Protein AF-A0A7J6G2D4-F1 (afdb_monomer_lite)

Sequence (161 aa):
MNQTKQKPYSATSIGDFMEQHISRYSKIYKSNLFGEPTIVSADAWLNRFILQNEGRLFECSYPRSIGGILGKWSMLVLVGDMHRHMRIISLNFLSHARLRTHLLREVENHTLLVLKAWKENSVFSAQDEAKKFTFNLMAKHIMSLDPGVPETEQLKKEYII

pLDDT: mean 86.27, std 11.21, range [33.28, 97.88]

InterPro domains:
  IPR036396 Cytochrome P450 superfamily [G3DSA:1.10.630.10] (4-160)
  IPR036396 Cytochrome P450 superfamily [SSF48264] (14-155)

Secondary structure (DSSP, 8-state):
-----PPPPPTT---HHHHHHHHHH-SEEEEEETTEEEEEE--HHHHHHHHHTBTTTB-----HHHHHHH-TTSTTT--HHHHHHHHHHHHHHT-HHHIIIIIHHHHHHHHHHHHHTPPTT----HHHHHHHHHHHHHHHHHH-PPTTSHHHHHHHHHH--

Foldseek 3Di:
DDDPPDDDDDPPDPDPVQVVCCVVPNQWDWDQDPNHTDIHHPDPVVVVVQVVQDLHPDHQDDPVVVCVVQNCQDLSNDGDPSNVVVVVVVCVLVDPVCCVPPLVVLLVVLVCVLVVPDDPPDDDDPVQSVLLSVLQSCCCSPPVDHPPPPVSVVVSVVVRD

Radius of gyration: 20.83 Å; chains: 1; bounding box: 52×33×51 Å

Structure (mmCIF, N/CA/C/O backbone):
data_AF-A0A7J6G2D4-F1
#
_entry.id   AF-A0A7J6G2D4-F1
#
loop_
_atom_site.group_PDB
_atom_site.id
_atom_site.type_symbol
_atom_site.label_atom_id
_atom_site.label_alt_id
_atom_site.label_comp_id
_atom_site.label_asym_id
_atom_site.label_entity_id
_atom_site.label_seq_id
_atom_site.pdbx_PDB_ins_code
_atom_site.Cartn_x
_atom_site.Cartn_y
_atom_site.Cartn_z
_atom_site.occupancy
_atom_site.B_iso_or_equiv
_atom_site.auth_seq_id
_atom_site.auth_comp_id
_atom_site.auth_asym_id
_atom_site.auth_atom_id
_atom_site.pdbx_PDB_model_num
ATOM 1 N N . MET A 1 1 ? -18.350 19.100 -19.251 1.00 33.28 1 MET A N 1
ATOM 2 C CA . MET A 1 1 ? -17.137 18.252 -19.268 1.00 33.28 1 MET A CA 1
ATOM 3 C C . MET A 1 1 ? -17.490 16.969 -18.532 1.00 33.28 1 MET A C 1
ATOM 5 O O . MET A 1 1 ? -17.754 17.024 -17.338 1.00 33.28 1 MET A O 1
ATOM 9 N N . ASN A 1 2 ? -17.686 15.873 -19.265 1.00 33.38 2 ASN A N 1
ATOM 10 C CA . ASN A 1 2 ? -18.321 14.658 -18.750 1.00 33.38 2 ASN A CA 1
ATOM 11 C C . ASN A 1 2 ? -17.405 13.947 -17.749 1.00 33.38 2 ASN A C 1
ATOM 13 O O . ASN A 1 2 ? -16.393 13.372 -18.139 1.00 33.38 2 ASN A O 1
ATOM 17 N N . GLN A 1 3 ? -17.773 13.971 -16.467 1.00 36.31 3 GLN A N 1
ATOM 18 C CA . GLN A 1 3 ? -17.201 13.075 -15.469 1.00 36.31 3 GLN A CA 1
ATOM 19 C C . GLN A 1 3 ? -17.676 11.654 -15.793 1.00 36.31 3 GLN A C 1
ATOM 21 O O . GLN A 1 3 ? -18.814 11.281 -15.507 1.00 36.31 3 GLN A O 1
ATOM 26 N N . THR A 1 4 ? -16.824 10.858 -16.433 1.00 44.84 4 THR A N 1
ATOM 27 C CA . THR A 1 4 ? -17.008 9.409 -16.520 1.00 44.84 4 THR A CA 1
ATOM 28 C C . THR A 1 4 ? -16.983 8.847 -15.103 1.00 44.84 4 THR A C 1
ATOM 30 O O . THR A 1 4 ? -15.914 8.678 -14.520 1.00 44.84 4 THR A O 1
ATOM 33 N N . LYS A 1 5 ? -18.166 8.579 -14.536 1.00 48.00 5 LYS A N 1
ATOM 34 C CA . LYS A 1 5 ? -18.307 7.747 -13.337 1.00 48.00 5 LYS A CA 1
ATOM 35 C C . LYS A 1 5 ? -17.597 6.420 -13.617 1.00 48.00 5 LYS A C 1
ATOM 37 O O . LYS A 1 5 ? -18.040 5.664 -14.480 1.00 48.00 5 LYS A O 1
ATOM 42 N N . GLN A 1 6 ? -16.476 6.172 -12.940 1.00 56.31 6 GLN A N 1
ATOM 43 C CA . GLN A 1 6 ? -15.780 4.889 -13.007 1.00 56.31 6 GLN A CA 1
ATOM 44 C C . GLN A 1 6 ? -16.754 3.785 -12.590 1.00 56.31 6 GLN A C 1
ATOM 46 O O . GLN A 1 6 ? -17.400 3.871 -11.545 1.00 56.31 6 GLN A O 1
ATOM 51 N N . LYS A 1 7 ? -16.892 2.766 -13.439 1.00 63.66 7 LYS A N 1
ATOM 52 C CA . LYS A 1 7 ? -17.659 1.563 -13.116 1.00 63.66 7 LYS A CA 1
ATOM 53 C C . LYS A 1 7 ? -16.957 0.856 -11.945 1.00 63.66 7 LYS A C 1
ATOM 55 O O . LYS A 1 7 ? -15.729 0.781 -11.965 1.00 63.66 7 LYS A O 1
ATOM 60 N N . PRO A 1 8 ? -17.686 0.355 -10.936 1.00 69.44 8 PRO A N 1
ATOM 61 C CA . PRO A 1 8 ? -17.066 -0.410 -9.863 1.00 69.44 8 PRO A CA 1
ATOM 62 C C . PRO A 1 8 ? -16.424 -1.676 -10.443 1.00 69.44 8 PRO A C 1
ATOM 64 O O . PRO A 1 8 ? -17.085 -2.449 -11.139 1.00 69.44 8 PRO A O 1
ATOM 67 N N . TYR A 1 9 ? -15.132 -1.862 -10.177 1.00 72.75 9 TYR A N 1
ATOM 68 C CA . TYR A 1 9 ? -14.392 -3.064 -10.554 1.00 72.75 9 TYR A CA 1
ATOM 69 C C . TYR A 1 9 ? -14.614 -4.164 -9.514 1.00 72.75 9 TYR A C 1
ATOM 71 O O . TYR A 1 9 ? -14.790 -3.885 -8.326 1.00 72.75 9 TYR A O 1
ATOM 79 N N . SER A 1 10 ? -14.572 -5.425 -9.950 1.00 79.88 10 SER A N 1
ATOM 80 C CA . SER A 1 10 ? -14.464 -6.546 -9.012 1.00 79.88 10 SER A CA 1
ATOM 81 C C . SER A 1 10 ? -13.167 -6.414 -8.212 1.00 79.88 10 SER A C 1
ATOM 83 O O . SER A 1 10 ? -12.121 -6.139 -8.797 1.00 79.88 10 SER A O 1
ATOM 85 N N . ALA A 1 11 ? -13.207 -6.694 -6.906 1.00 76.56 11 ALA A N 1
ATOM 86 C CA . ALA A 1 11 ? -12.022 -6.683 -6.041 1.00 76.56 11 ALA A CA 1
ATOM 87 C C . ALA A 1 11 ? -10.928 -7.681 -6.478 1.00 76.56 11 ALA A C 1
ATOM 89 O O . ALA A 1 11 ? -9.789 -7.587 -6.032 1.00 76.56 11 ALA A O 1
ATOM 90 N N . THR A 1 12 ? -11.274 -8.641 -7.340 1.00 84.12 12 THR A N 1
ATOM 91 C CA . THR A 1 12 ? -10.356 -9.645 -7.893 1.00 84.12 12 THR A CA 1
ATOM 92 C C . THR A 1 12 ? -9.888 -9.343 -9.319 1.00 84.12 12 THR A C 1
ATOM 94 O O . THR A 1 12 ? -9.054 -10.080 -9.840 1.00 84.12 12 THR A O 1
ATOM 97 N N . SER A 1 13 ? -10.413 -8.297 -9.967 1.00 88.50 13 SER A N 1
ATOM 98 C CA . SER A 1 13 ? -9.965 -7.899 -11.307 1.00 88.50 13 SER A CA 1
ATOM 99 C C . SER A 1 13 ? -8.686 -7.068 -11.216 1.00 88.50 13 SER A C 1
ATOM 101 O O . SER A 1 13 ? -8.491 -6.287 -10.286 1.00 88.50 13 SER A O 1
ATOM 103 N N . ILE A 1 14 ? -7.823 -7.219 -12.220 1.00 88.38 14 ILE A N 1
ATOM 104 C CA . ILE A 1 14 ? -6.617 -6.399 -12.399 1.00 88.38 14 ILE A CA 1
ATOM 105 C C . ILE A 1 14 ? -6.906 -5.084 -13.149 1.00 88.38 14 ILE A C 1
ATOM 107 O O . ILE A 1 14 ? -6.008 -4.259 -13.312 1.00 88.38 14 ILE A O 1
ATOM 111 N N . GLY A 1 15 ? -8.156 -4.884 -13.582 1.00 91.19 15 GLY A N 1
ATOM 112 C CA . GLY A 1 15 ? -8.641 -3.709 -14.296 1.00 91.19 15 GLY A CA 1
ATOM 113 C C . GLY A 1 15 ? -8.412 -3.764 -15.809 1.00 91.19 15 GLY A C 1
ATOM 114 O O . GLY A 1 15 ? -7.411 -4.298 -16.293 1.00 91.19 15 GLY A O 1
ATOM 115 N N . ASP A 1 16 ? -9.324 -3.133 -16.553 1.00 92.19 16 ASP A N 1
ATOM 116 C CA . ASP A 1 16 ? -9.387 -3.176 -18.021 1.00 92.19 16 ASP A CA 1
ATOM 117 C C . ASP A 1 16 ? -8.058 -2.803 -18.695 1.00 92.19 16 ASP A C 1
ATOM 119 O O . ASP A 1 16 ? -7.651 -3.427 -19.674 1.00 92.19 16 ASP A O 1
ATOM 123 N N . PHE A 1 17 ? -7.349 -1.800 -18.162 1.00 92.38 17 PHE A N 1
ATOM 124 C CA . PHE A 1 17 ? -6.061 -1.365 -18.708 1.00 92.38 17 PHE A CA 1
ATOM 125 C C . PHE A 1 17 ? -5.025 -2.496 -18.696 1.00 92.38 17 PHE A C 1
ATOM 127 O O . PHE A 1 17 ? -4.370 -2.739 -19.713 1.00 92.38 17 PHE A O 1
ATOM 134 N N . MET A 1 18 ? -4.889 -3.193 -17.564 1.00 94.75 18 MET A N 1
ATOM 135 C CA . MET A 1 18 ? -3.941 -4.296 -17.412 1.00 94.75 18 MET A CA 1
ATOM 136 C C . MET A 1 18 ? -4.366 -5.498 -18.256 1.00 94.75 18 MET A C 1
ATOM 138 O O . MET A 1 18 ? -3.529 -6.070 -18.952 1.00 94.75 18 MET A O 1
ATOM 142 N N . GLU A 1 19 ? -5.656 -5.848 -18.250 1.00 94.25 19 GLU A N 1
ATOM 143 C CA . GLU A 1 19 ? -6.190 -6.972 -19.032 1.00 94.25 19 GLU A CA 1
ATOM 144 C C . GLU A 1 19 ? -5.919 -6.790 -20.534 1.00 94.25 19 GLU A C 1
ATOM 146 O O . GLU A 1 19 ? -5.368 -7.683 -21.185 1.00 94.25 19 GLU A O 1
ATOM 151 N N . GLN A 1 20 ? -6.212 -5.604 -21.076 1.00 95.56 20 GLN A N 1
ATOM 152 C CA . GLN A 1 20 ? -5.992 -5.293 -22.490 1.00 95.56 20 GLN A CA 1
ATOM 153 C C . GLN A 1 20 ? -4.506 -5.320 -22.871 1.00 95.56 20 GLN A C 1
ATOM 155 O O . GLN A 1 20 ? -4.148 -5.858 -23.922 1.00 95.56 20 GLN A O 1
ATOM 160 N N . HIS A 1 21 ? -3.624 -4.771 -22.030 1.00 96.44 21 HIS A N 1
ATOM 161 C CA . HIS A 1 21 ? -2.189 -4.754 -22.323 1.00 96.44 21 HIS A CA 1
ATOM 162 C C . HIS A 1 21 ? -1.568 -6.144 -22.234 1.00 96.44 21 HIS A C 1
ATOM 164 O O . HIS A 1 21 ? -0.799 -6.509 -23.120 1.00 96.44 21 HIS A O 1
ATOM 170 N N . ILE A 1 22 ? -1.936 -6.942 -21.229 1.00 96.56 22 ILE A N 1
ATOM 171 C CA . ILE A 1 22 ? -1.451 -8.320 -21.102 1.00 96.56 22 ILE A CA 1
ATOM 172 C C . ILE A 1 22 ? -1.920 -9.157 -22.292 1.00 96.56 22 ILE A C 1
ATOM 174 O O . ILE A 1 22 ? -1.123 -9.899 -22.864 1.00 96.56 22 ILE A O 1
ATOM 178 N N . SER A 1 23 ? -3.184 -9.014 -22.704 1.00 96.19 23 SER A N 1
ATOM 179 C CA . SER A 1 23 ? -3.710 -9.742 -23.861 1.00 96.19 23 SER A CA 1
ATOM 180 C C . SER A 1 23 ? -3.008 -9.359 -25.165 1.00 96.19 23 SER A C 1
ATOM 182 O O . SER A 1 23 ? -2.871 -10.205 -26.045 1.00 96.19 23 SER A O 1
ATOM 184 N N . ARG A 1 24 ? -2.595 -8.095 -25.317 1.00 97.12 24 ARG A N 1
ATOM 185 C CA . ARG A 1 24 ? -1.993 -7.587 -26.558 1.00 97.12 24 ARG A CA 1
ATOM 186 C C . ARG A 1 24 ? -0.478 -7.770 -26.622 1.00 97.12 24 ARG A C 1
ATOM 188 O O . ARG A 1 24 ? 0.053 -8.029 -27.697 1.00 97.12 24 ARG A O 1
ATOM 195 N N . TYR A 1 25 ? 0.214 -7.595 -25.501 1.00 96.25 25 TYR A N 1
ATOM 196 C CA . TYR A 1 25 ? 1.674 -7.495 -25.439 1.00 96.25 25 TYR A CA 1
ATOM 197 C C . TYR A 1 25 ? 2.329 -8.569 -24.567 1.00 96.25 25 TYR A C 1
ATOM 199 O O . TYR A 1 25 ? 3.551 -8.594 -24.466 1.00 96.25 25 TYR A O 1
ATOM 207 N N . SER A 1 26 ? 1.548 -9.496 -24.003 1.00 95.94 26 SER A N 1
ATOM 208 C CA . SER A 1 26 ? 1.972 -10.486 -23.002 1.00 95.94 26 SER A CA 1
ATOM 209 C C . SER A 1 26 ? 2.204 -9.891 -21.606 1.00 95.94 26 SER A C 1
ATOM 211 O O . SER A 1 26 ? 2.036 -8.700 -21.360 1.00 95.94 26 SER A O 1
ATOM 213 N N . LYS A 1 27 ? 2.573 -10.751 -20.648 1.00 96.88 27 LYS A N 1
ATOM 214 C CA . LYS A 1 27 ? 2.741 -10.396 -19.228 1.00 96.88 27 LYS A CA 1
ATOM 215 C C . LYS A 1 27 ? 3.881 -9.412 -18.947 1.00 96.88 27 LYS A C 1
ATOM 217 O O . LYS A 1 27 ? 3.915 -8.851 -17.859 1.00 96.88 27 LYS A O 1
ATOM 222 N N . ILE A 1 28 ? 4.808 -9.218 -19.882 1.00 97.88 28 ILE A N 1
ATOM 223 C CA . ILE A 1 28 ? 5.917 -8.271 -19.751 1.00 97.88 28 ILE A CA 1
ATOM 224 C C . ILE A 1 28 ? 5.889 -7.367 -20.973 1.00 97.88 28 ILE A C 1
ATOM 226 O O . ILE A 1 28 ? 6.033 -7.849 -22.095 1.00 97.88 28 ILE A O 1
ATOM 230 N N . TYR A 1 29 ? 5.711 -6.066 -20.761 1.00 97.56 29 TYR A N 1
ATOM 231 C CA . TYR A 1 29 ? 5.589 -5.111 -21.858 1.00 97.56 29 TYR A CA 1
ATOM 232 C C . TYR A 1 29 ? 6.188 -3.746 -21.518 1.00 97.56 29 TYR A C 1
ATOM 234 O O . TYR A 1 29 ? 6.383 -3.388 -20.356 1.00 97.56 29 TYR A O 1
ATOM 242 N N . LYS A 1 30 ? 6.501 -2.982 -22.567 1.00 97.25 30 LYS A N 1
ATOM 243 C CA . LYS A 1 30 ? 7.008 -1.609 -22.472 1.00 97.25 30 LYS A CA 1
ATOM 244 C C . LYS A 1 30 ? 5.848 -0.620 -22.509 1.00 97.25 30 LYS A C 1
ATOM 246 O O . LYS A 1 30 ? 4.911 -0.801 -23.282 1.00 97.25 30 LYS A O 1
ATOM 251 N N . SER A 1 31 ? 5.942 0.438 -21.717 1.00 96.56 31 SER A N 1
ATOM 252 C CA . SER A 1 31 ? 5.009 1.563 -21.705 1.00 96.56 31 SER A CA 1
ATOM 253 C C . SER A 1 31 ? 5.748 2.865 -21.367 1.00 96.56 31 SER A C 1
ATOM 255 O O . SER A 1 31 ? 6.950 2.857 -21.101 1.00 96.56 31 SER A O 1
ATOM 257 N N . ASN A 1 32 ? 5.038 3.988 -21.370 1.00 96.06 32 ASN A N 1
ATOM 258 C CA . ASN A 1 32 ? 5.484 5.227 -20.743 1.00 96.06 32 ASN A CA 1
ATOM 259 C C . ASN A 1 32 ? 4.487 5.565 -19.632 1.00 96.06 32 ASN A C 1
ATOM 261 O O . ASN A 1 32 ? 3.311 5.803 -19.910 1.00 96.06 32 ASN A O 1
ATOM 265 N N . LEU A 1 33 ? 4.942 5.509 -18.381 1.00 93.94 33 LEU A N 1
ATOM 266 C CA . LEU A 1 33 ? 4.123 5.743 -17.195 1.00 93.94 33 LEU A CA 1
ATOM 267 C C . LEU A 1 33 ? 4.831 6.771 -16.315 1.00 93.94 33 LEU A C 1
ATOM 269 O O . LEU A 1 33 ? 6.047 6.740 -16.169 1.00 93.94 33 LEU A O 1
ATOM 273 N N . PHE A 1 34 ? 4.065 7.701 -15.742 1.00 92.12 34 PHE A N 1
ATOM 274 C CA . PHE A 1 34 ? 4.587 8.769 -14.875 1.00 92.12 34 PHE A CA 1
ATOM 275 C C . PHE A 1 34 ? 5.688 9.641 -15.512 1.00 92.12 34 PHE A C 1
ATOM 277 O O . PHE A 1 34 ? 6.485 10.242 -14.799 1.00 92.12 34 PHE A O 1
ATOM 284 N N . GLY A 1 35 ? 5.702 9.744 -16.847 1.00 92.50 35 GLY A N 1
ATOM 285 C CA . GLY A 1 35 ? 6.688 10.518 -17.605 1.00 92.50 35 GLY A CA 1
ATOM 286 C C . GLY A 1 35 ? 7.968 9.754 -17.948 1.00 92.50 35 GLY A C 1
ATOM 287 O O . GLY A 1 35 ? 8.822 10.313 -18.627 1.00 92.50 35 GLY A O 1
ATOM 288 N N . GLU A 1 36 ? 8.083 8.487 -17.543 1.00 94.38 36 GLU A N 1
ATOM 289 C CA . GLU A 1 36 ? 9.298 7.688 -17.698 1.00 94.38 36 GLU A CA 1
ATOM 290 C C . GLU A 1 36 ? 9.054 6.426 -18.554 1.00 94.38 36 GLU A C 1
ATOM 292 O O . GLU A 1 36 ? 8.006 5.766 -18.436 1.00 94.38 36 GLU A O 1
ATOM 297 N N . PRO A 1 37 ? 10.016 6.027 -19.411 1.00 97.19 37 PRO A N 1
ATOM 298 C CA . PRO A 1 37 ? 9.995 4.725 -20.072 1.00 97.19 37 PRO A CA 1
ATOM 299 C C . PRO A 1 37 ? 9.959 3.595 -19.035 1.00 97.19 37 PRO A C 1
ATOM 301 O O . PRO A 1 37 ? 10.883 3.430 -18.244 1.00 97.19 37 PRO A O 1
ATOM 304 N N . THR A 1 38 ? 8.890 2.801 -19.043 1.00 96.88 38 THR A N 1
ATOM 305 C CA . THR A 1 38 ? 8.582 1.846 -17.972 1.00 96.88 38 THR A CA 1
ATOM 306 C C . THR A 1 38 ? 8.400 0.435 -18.521 1.00 96.88 38 THR A C 1
ATOM 308 O O . THR A 1 38 ? 7.701 0.224 -19.515 1.00 96.88 38 THR A O 1
ATOM 311 N N . ILE A 1 39 ? 8.990 -0.553 -17.844 1.00 97.44 39 ILE A N 1
ATOM 312 C CA . ILE A 1 39 ? 8.676 -1.971 -18.046 1.00 97.44 39 ILE A CA 1
ATOM 313 C C . ILE A 1 39 ? 7.601 -2.372 -17.042 1.00 97.44 39 ILE A C 1
ATOM 315 O O . ILE A 1 39 ? 7.806 -2.253 -15.837 1.00 97.44 39 ILE A O 1
ATOM 319 N N . VAL A 1 40 ? 6.468 -2.870 -17.532 1.00 97.31 40 VAL A N 1
ATOM 320 C CA . VAL A 1 40 ? 5.405 -3.423 -16.688 1.00 97.31 40 VAL A CA 1
ATOM 321 C C . VAL A 1 40 ? 5.525 -4.942 -16.676 1.00 97.31 40 VAL A C 1
ATOM 323 O O . VAL A 1 40 ? 5.625 -5.563 -17.735 1.00 97.31 40 VAL A O 1
ATOM 326 N N . SER A 1 41 ? 5.505 -5.537 -15.481 1.00 97.56 41 SER A N 1
ATOM 327 C CA . SER A 1 41 ? 5.582 -6.986 -15.279 1.00 97.56 41 SER A CA 1
ATOM 328 C C . SER A 1 41 ? 4.378 -7.509 -14.489 1.00 97.56 41 SER A C 1
ATOM 330 O O . SER A 1 41 ? 4.233 -7.283 -13.288 1.00 97.56 41 SER A O 1
ATOM 332 N N . ALA A 1 42 ? 3.530 -8.268 -15.177 1.00 96.56 42 ALA A N 1
ATOM 333 C CA . ALA A 1 42 ? 2.509 -9.145 -14.610 1.00 96.56 42 ALA A CA 1
ATOM 334 C C . ALA A 1 42 ? 2.994 -10.610 -14.528 1.00 96.56 42 ALA A C 1
ATOM 336 O O . ALA A 1 42 ? 2.193 -11.531 -14.355 1.00 96.56 42 ALA A O 1
ATOM 337 N N . ASP A 1 43 ? 4.301 -10.846 -14.689 1.00 97.44 43 ASP A N 1
ATOM 338 C CA . ASP A 1 43 ? 4.916 -12.163 -14.554 1.00 97.44 43 ASP A CA 1
ATOM 339 C C . ASP A 1 43 ? 5.407 -12.403 -13.119 1.00 97.44 43 ASP A C 1
ATOM 341 O O . ASP A 1 43 ? 6.211 -11.646 -12.573 1.00 97.44 43 ASP A O 1
ATOM 345 N N . ALA A 1 44 ? 4.924 -13.478 -12.493 1.00 96.88 44 ALA A N 1
ATOM 346 C CA . ALA A 1 44 ? 5.208 -13.762 -11.088 1.00 96.88 44 ALA A CA 1
ATOM 347 C C . ALA A 1 44 ? 6.689 -14.088 -10.829 1.00 96.88 44 ALA A C 1
ATOM 349 O O . ALA A 1 44 ? 7.214 -13.747 -9.765 1.00 96.88 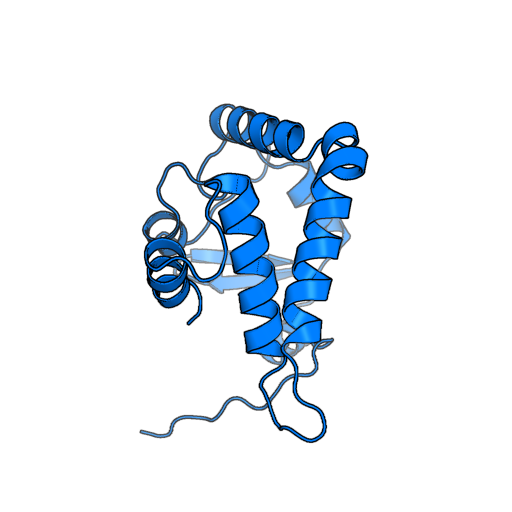44 ALA A O 1
ATOM 350 N N . TRP A 1 45 ? 7.368 -14.738 -11.780 1.00 97.62 45 TRP A N 1
ATOM 351 C CA . TRP A 1 45 ? 8.774 -15.098 -11.625 1.00 97.62 45 TRP A CA 1
ATOM 352 C C . TRP A 1 45 ? 9.662 -13.857 -11.710 1.00 97.62 45 TRP A C 1
ATOM 354 O O . TRP A 1 45 ? 10.492 -13.644 -10.823 1.00 97.62 45 TRP A O 1
ATOM 364 N N . LEU A 1 46 ? 9.427 -12.992 -12.702 1.00 97.31 46 LEU A N 1
ATOM 365 C CA . LEU A 1 46 ? 10.144 -11.726 -12.823 1.00 97.31 46 LEU A CA 1
ATOM 366 C C . LEU A 1 46 ? 9.881 -10.822 -11.612 1.00 97.31 46 LEU A C 1
ATOM 368 O O . LEU A 1 46 ? 10.822 -10.256 -11.064 1.00 97.31 46 LEU A O 1
ATOM 372 N N . ASN A 1 47 ? 8.639 -10.750 -11.126 1.00 97.12 47 ASN A N 1
ATOM 373 C CA . ASN A 1 47 ? 8.306 -9.959 -9.937 1.00 97.12 47 ASN A CA 1
ATOM 374 C C . ASN A 1 47 ? 9.053 -10.459 -8.693 1.00 97.12 47 ASN A C 1
ATOM 376 O O . ASN A 1 47 ? 9.603 -9.660 -7.935 1.00 97.12 47 ASN A O 1
ATOM 380 N N . ARG A 1 48 ? 9.151 -11.782 -8.504 1.00 97.19 48 ARG A N 1
ATOM 381 C CA . ARG A 1 48 ? 9.966 -12.366 -7.430 1.00 97.19 48 ARG A CA 1
ATOM 382 C C . ARG A 1 48 ? 11.447 -12.032 -7.601 1.00 97.19 48 ARG A C 1
ATOM 384 O O . ARG A 1 48 ? 12.096 -11.690 -6.616 1.00 97.19 48 ARG A O 1
ATOM 391 N N . PHE A 1 49 ? 11.975 -12.124 -8.820 1.00 97.00 49 PHE A N 1
ATOM 392 C CA . PHE A 1 49 ? 13.367 -11.789 -9.111 1.00 97.00 49 PHE A CA 1
ATOM 393 C C . PHE A 1 49 ? 13.676 -10.318 -8.804 1.00 97.00 49 PHE A C 1
ATOM 395 O O . PHE A 1 49 ? 14.690 -10.045 -8.166 1.00 97.00 49 PHE A O 1
ATOM 402 N N . ILE A 1 50 ? 12.792 -9.390 -9.188 1.00 96.31 50 ILE A N 1
ATOM 403 C CA . ILE A 1 50 ? 12.914 -7.957 -8.879 1.00 96.31 50 ILE A CA 1
ATOM 404 C C . ILE A 1 50 ? 12.984 -7.752 -7.363 1.00 96.31 50 ILE A C 1
ATOM 406 O O . ILE A 1 50 ? 13.972 -7.222 -6.862 1.00 96.31 50 ILE A O 1
ATOM 410 N N . LEU A 1 51 ? 11.994 -8.266 -6.623 1.00 93.75 51 LEU A N 1
ATOM 411 C CA . LEU A 1 51 ? 11.900 -8.089 -5.169 1.00 93.75 51 LEU A CA 1
ATOM 412 C C . LEU A 1 51 ? 13.074 -8.717 -4.400 1.00 93.75 51 LEU A C 1
ATOM 414 O O . LEU A 1 51 ? 13.477 -8.204 -3.360 1.00 93.75 51 LEU A O 1
ATOM 418 N N . GLN A 1 52 ? 13.635 -9.827 -4.890 1.00 93.69 52 GLN A N 1
ATOM 419 C CA . GLN A 1 52 ? 14.804 -10.473 -4.278 1.00 93.69 52 GLN A CA 1
ATOM 420 C C . GLN A 1 52 ? 16.129 -9.754 -4.575 1.00 93.69 52 GLN A C 1
ATOM 422 O O . GLN A 1 52 ? 17.120 -10.025 -3.901 1.00 93.69 52 GLN A O 1
ATOM 427 N N . ASN A 1 53 ? 16.161 -8.867 -5.572 1.00 92.94 53 ASN A N 1
ATOM 428 C CA . ASN A 1 53 ? 17.355 -8.130 -5.995 1.00 92.94 53 ASN A CA 1
ATOM 429 C C . ASN A 1 53 ? 17.252 -6.616 -5.744 1.00 92.94 53 ASN A C 1
ATOM 431 O O . ASN A 1 53 ? 18.006 -5.841 -6.343 1.00 92.94 53 ASN A O 1
ATOM 435 N N . GLU A 1 54 ? 16.346 -6.214 -4.854 1.00 89.19 54 GLU A N 1
ATOM 436 C CA . GLU A 1 54 ? 16.233 -4.852 -4.336 1.00 89.19 54 GLU A CA 1
ATOM 437 C C . GLU A 1 54 ? 17.562 -4.398 -3.703 1.00 89.19 54 GLU A C 1
ATOM 439 O O . GLU A 1 54 ? 18.178 -5.130 -2.924 1.00 89.19 54 GLU A O 1
ATOM 444 N N . GLY A 1 55 ? 18.026 -3.201 -4.062 1.00 85.62 55 GLY A N 1
ATOM 445 C CA . GLY A 1 55 ? 19.318 -2.638 -3.660 1.00 85.62 55 GLY A CA 1
ATOM 446 C C . GLY A 1 55 ? 20.535 -3.193 -4.414 1.00 85.62 55 GLY A C 1
ATOM 447 O O . GLY A 1 55 ? 21.660 -2.813 -4.096 1.00 85.62 55 GLY A O 1
ATOM 448 N N . ARG A 1 56 ? 20.344 -4.092 -5.396 1.00 90.12 56 ARG A N 1
ATOM 449 C CA . ARG A 1 56 ? 21.432 -4.660 -6.220 1.00 90.12 56 ARG A CA 1
ATOM 450 C C . ARG A 1 56 ? 21.225 -4.453 -7.716 1.00 90.12 56 ARG A C 1
ATOM 452 O O . ARG A 1 56 ? 22.113 -3.939 -8.385 1.00 90.12 56 ARG A O 1
ATOM 459 N N . LEU A 1 57 ? 20.093 -4.922 -8.242 1.00 93.31 57 LEU A N 1
ATOM 460 C CA . LEU A 1 57 ? 19.724 -4.781 -9.661 1.00 93.31 57 LEU A CA 1
ATOM 461 C C . LEU A 1 57 ? 18.545 -3.829 -9.855 1.00 93.31 57 LEU A C 1
ATOM 463 O O . LEU A 1 57 ? 18.384 -3.266 -10.933 1.00 93.31 57 LEU A O 1
ATOM 467 N N . PHE A 1 58 ? 17.726 -3.678 -8.817 1.00 94.00 58 PHE A N 1
ATOM 468 C CA . PHE A 1 58 ? 16.559 -2.811 -8.793 1.00 94.00 58 PHE A CA 1
ATOM 469 C C . PHE A 1 58 ? 16.613 -1.946 -7.542 1.00 94.00 58 PHE A C 1
ATOM 471 O O . PHE A 1 58 ? 17.209 -2.341 -6.540 1.00 94.00 58 PHE A O 1
ATOM 478 N N . GLU A 1 59 ? 15.997 -0.776 -7.614 1.00 89.88 59 GLU A N 1
ATOM 479 C CA . GLU A 1 59 ? 15.840 0.124 -6.482 1.00 89.88 59 GLU A CA 1
ATOM 480 C C . GLU A 1 59 ? 14.425 0.695 -6.491 1.00 89.88 59 GLU A C 1
ATOM 482 O O . GLU A 1 59 ? 13.843 0.984 -7.542 1.00 89.88 59 GLU A O 1
ATOM 487 N N . CYS A 1 60 ? 13.882 0.857 -5.295 1.00 87.31 60 CYS A N 1
ATOM 488 C CA . CYS A 1 60 ? 12.626 1.513 -5.029 1.00 87.31 60 CYS A CA 1
ATOM 489 C C . CYS A 1 60 ? 12.615 2.951 -5.577 1.00 87.31 60 CYS A C 1
ATOM 491 O O . CYS A 1 60 ? 13.268 3.846 -5.045 1.00 87.31 60 CYS A O 1
ATOM 493 N N . SER A 1 61 ? 11.829 3.183 -6.631 1.00 88.75 61 SER A N 1
ATOM 494 C CA . SER A 1 61 ? 11.706 4.485 -7.293 1.00 88.75 61 SER A CA 1
ATOM 495 C C . SER A 1 61 ? 10.236 4.869 -7.447 1.00 88.75 61 SER A C 1
ATOM 497 O O . SER A 1 61 ? 9.561 4.489 -8.403 1.00 88.75 61 SER A O 1
ATOM 499 N N . TYR A 1 62 ? 9.713 5.597 -6.458 1.00 88.00 62 TYR A N 1
ATOM 500 C CA . TYR A 1 62 ? 8.345 6.113 -6.491 1.00 88.00 62 TYR A CA 1
ATOM 501 C C . TYR A 1 62 ? 8.275 7.513 -7.121 1.00 88.00 62 TYR A C 1
ATOM 503 O O . TYR A 1 62 ? 9.231 8.288 -7.018 1.00 88.00 62 TYR A O 1
ATOM 511 N N . PRO A 1 63 ? 7.120 7.902 -7.701 1.00 88.38 63 PRO A N 1
ATOM 512 C CA . PRO A 1 63 ? 6.894 9.274 -8.141 1.00 88.38 63 PRO A CA 1
ATOM 513 C C . PRO A 1 63 ? 7.159 10.289 -7.021 1.00 88.38 63 PRO A C 1
ATOM 515 O O . PRO A 1 63 ? 6.866 10.037 -5.850 1.00 88.38 63 PRO A O 1
ATOM 518 N N . ARG A 1 64 ? 7.645 11.485 -7.385 1.00 84.06 64 ARG A N 1
ATOM 519 C CA . ARG A 1 64 ? 8.046 12.538 -6.425 1.00 84.06 64 ARG A CA 1
ATOM 520 C C . ARG A 1 64 ? 6.945 12.922 -5.429 1.00 84.06 64 ARG A C 1
ATOM 522 O O . ARG A 1 64 ? 7.250 13.345 -4.317 1.00 84.06 64 ARG A O 1
ATOM 529 N N . SER A 1 65 ? 5.677 12.759 -5.811 1.00 86.94 65 SER A N 1
ATOM 530 C CA . SER A 1 65 ? 4.523 13.002 -4.940 1.00 86.94 65 SER A CA 1
ATOM 531 C C . SER A 1 65 ? 4.552 12.157 -3.663 1.00 86.94 65 SER A C 1
ATOM 533 O O . SER A 1 65 ? 4.188 12.665 -2.607 1.00 86.94 65 SER A O 1
ATOM 535 N N . ILE A 1 66 ? 5.050 10.915 -3.718 1.00 84.62 66 ILE A N 1
ATOM 536 C CA . ILE A 1 66 ? 5.158 10.039 -2.543 1.00 84.62 66 ILE A CA 1
ATOM 537 C C . ILE A 1 66 ? 6.118 10.633 -1.510 1.00 84.62 66 ILE A C 1
ATOM 539 O O . ILE A 1 66 ? 5.779 10.713 -0.331 1.00 84.62 66 ILE A O 1
ATOM 543 N N . GLY A 1 67 ? 7.275 11.134 -1.950 1.00 81.62 67 GLY A N 1
ATOM 544 C CA . GLY A 1 67 ? 8.218 11.816 -1.063 1.00 81.62 67 GLY A CA 1
ATOM 545 C C . GLY A 1 67 ? 7.706 13.156 -0.534 1.00 81.62 67 GLY A C 1
ATOM 546 O O . GLY A 1 67 ? 8.045 13.530 0.587 1.00 81.62 67 GLY A O 1
ATOM 547 N N . GLY A 1 68 ? 6.862 13.854 -1.300 1.00 84.81 68 GLY A N 1
ATOM 548 C CA . GLY A 1 68 ? 6.199 15.080 -0.852 1.00 84.81 68 GLY A CA 1
ATOM 549 C C . GLY A 1 68 ? 5.179 14.843 0.265 1.00 84.81 68 GLY A C 1
ATOM 550 O O . GLY A 1 68 ? 5.122 15.629 1.204 1.00 84.81 68 GLY A O 1
ATOM 551 N N . ILE A 1 69 ? 4.413 13.751 0.185 1.00 85.75 69 ILE A N 1
ATOM 552 C CA . ILE A 1 69 ? 3.353 13.426 1.154 1.00 85.75 69 ILE A CA 1
ATOM 553 C C . ILE A 1 69 ? 3.922 12.737 2.399 1.00 85.75 69 ILE A C 1
ATOM 555 O O . ILE A 1 69 ? 3.615 13.129 3.519 1.00 85.75 69 ILE A O 1
ATOM 559 N N . LEU A 1 70 ? 4.753 11.707 2.218 1.00 84.12 70 LEU A N 1
ATOM 560 C CA . LEU A 1 70 ? 5.267 10.893 3.329 1.00 84.12 70 LEU A CA 1
ATOM 561 C C . LEU A 1 70 ? 6.549 11.460 3.949 1.00 84.12 70 LEU A C 1
ATOM 563 O O . LEU A 1 70 ? 6.986 11.015 5.009 1.00 84.12 70 LEU A O 1
ATOM 567 N N . GLY A 1 71 ? 7.171 12.426 3.277 1.00 85.50 71 GLY A N 1
ATOM 568 C CA . GLY A 1 71 ? 8.460 12.981 3.650 1.00 85.50 71 GLY A CA 1
ATOM 569 C C . GLY A 1 71 ? 9.643 12.151 3.145 1.00 85.50 71 GLY A C 1
ATOM 570 O O . GLY A 1 71 ? 9.584 10.930 2.966 1.00 85.50 71 GLY A O 1
ATOM 571 N N . LYS A 1 72 ? 10.775 12.839 2.965 1.00 87.25 72 LYS A N 1
ATOM 572 C CA . LYS A 1 72 ? 12.033 12.276 2.439 1.00 87.25 72 LYS A CA 1
ATOM 573 C C . LYS A 1 72 ? 12.689 11.203 3.320 1.00 87.25 72 LYS A C 1
ATOM 575 O O . LYS A 1 72 ? 13.574 10.498 2.858 1.00 87.25 72 LYS A O 1
ATOM 580 N N . TRP A 1 73 ? 12.269 11.096 4.580 1.00 86.06 73 TRP A N 1
ATOM 581 C CA . TRP A 1 73 ? 12.774 10.116 5.550 1.00 86.06 73 TRP A CA 1
ATOM 582 C C . TRP A 1 73 ? 11.846 8.906 5.721 1.00 86.06 73 TRP A C 1
ATOM 584 O O . TRP A 1 73 ? 12.073 8.073 6.596 1.00 86.06 73 TRP A O 1
ATOM 594 N N . SER A 1 74 ? 10.784 8.813 4.916 1.00 87.81 74 SER A N 1
ATOM 595 C CA . SER A 1 74 ? 9.884 7.662 4.937 1.00 87.81 74 SER A CA 1
ATOM 596 C C . SER A 1 74 ? 10.554 6.414 4.356 1.00 87.81 74 SER A C 1
ATOM 598 O O . SER A 1 74 ? 11.415 6.490 3.479 1.00 87.81 74 SER A O 1
ATOM 600 N N . MET A 1 75 ? 10.125 5.238 4.821 1.00 88.06 75 MET A N 1
ATOM 601 C CA . MET A 1 75 ? 10.678 3.951 4.383 1.00 88.06 75 MET A CA 1
ATOM 602 C C . MET A 1 75 ? 10.514 3.705 2.874 1.00 88.06 75 MET A C 1
ATOM 604 O O . MET A 1 75 ? 11.328 3.001 2.298 1.00 88.06 75 MET A O 1
ATOM 608 N N . LEU A 1 76 ? 9.502 4.299 2.229 1.00 85.31 76 LEU A N 1
ATOM 609 C CA . LEU A 1 76 ? 9.284 4.176 0.781 1.00 85.31 76 LEU A CA 1
ATOM 610 C C . LEU A 1 76 ? 10.227 5.054 -0.059 1.00 85.31 76 LEU A C 1
ATOM 612 O O . LEU A 1 76 ? 10.307 4.866 -1.267 1.00 85.31 76 LEU A O 1
ATOM 616 N N . VAL A 1 77 ? 10.906 6.024 0.559 1.00 85.50 77 VAL A N 1
ATOM 617 C CA . VAL A 1 77 ? 11.828 6.948 -0.124 1.00 85.50 77 VAL A CA 1
ATOM 618 C C . VAL A 1 77 ? 13.285 6.623 0.194 1.00 85.50 77 VAL A C 1
ATOM 620 O O . VAL A 1 77 ? 14.165 6.846 -0.632 1.00 85.50 77 VAL A O 1
ATOM 623 N N . LEU A 1 78 ? 13.555 6.111 1.394 1.00 87.81 78 LEU A N 1
ATOM 624 C CA . LEU A 1 78 ? 14.896 5.710 1.797 1.00 87.81 78 LEU A CA 1
ATOM 625 C C . LEU A 1 78 ? 15.387 4.492 1.006 1.00 87.81 78 LEU A C 1
ATOM 627 O O . LEU A 1 78 ? 14.632 3.556 0.759 1.00 87.81 78 LEU A O 1
ATOM 631 N N . VAL A 1 79 ? 16.692 4.465 0.731 1.00 86.62 79 VAL A N 1
ATOM 632 C CA . VAL A 1 79 ? 17.400 3.343 0.093 1.00 86.62 79 VAL A CA 1
ATOM 633 C C . VAL A 1 79 ? 18.651 2.966 0.898 1.00 86.62 79 VAL A C 1
ATOM 635 O O . VAL A 1 79 ? 19.063 3.690 1.812 1.00 86.62 79 VAL A O 1
ATOM 638 N N . GLY A 1 80 ? 19.234 1.799 0.613 1.00 86.19 80 GLY A N 1
ATOM 639 C CA . GLY A 1 80 ? 20.474 1.331 1.246 1.00 86.19 80 GLY A CA 1
ATOM 640 C C . GLY A 1 80 ? 20.402 1.185 2.775 1.00 86.19 80 GLY A C 1
ATOM 641 O O . GLY A 1 80 ? 19.404 0.722 3.337 1.00 86.19 80 GLY A O 1
ATOM 642 N N . ASP A 1 81 ? 21.476 1.576 3.467 1.00 87.38 81 ASP A N 1
ATOM 643 C CA . ASP A 1 81 ? 21.617 1.378 4.918 1.00 87.38 81 ASP A CA 1
ATOM 644 C C . ASP A 1 81 ? 20.595 2.167 5.745 1.00 87.38 81 ASP A C 1
ATOM 646 O O . ASP A 1 81 ? 20.115 1.679 6.770 1.00 87.38 81 ASP A O 1
ATOM 650 N N . MET A 1 82 ? 20.186 3.353 5.284 1.00 88.69 82 MET A N 1
ATOM 651 C CA . MET A 1 82 ? 19.159 4.140 5.974 1.00 88.69 82 MET A CA 1
ATOM 652 C C . MET A 1 82 ? 17.804 3.429 5.959 1.00 88.69 82 MET A C 1
ATOM 654 O O . MET A 1 82 ? 17.133 3.350 6.992 1.00 88.69 82 MET A O 1
ATOM 658 N N . HIS A 1 83 ? 17.428 2.853 4.812 1.00 90.44 83 HIS A N 1
ATOM 659 C CA . HIS A 1 83 ? 16.239 2.011 4.708 1.00 90.44 83 HIS A CA 1
ATOM 660 C C . HIS A 1 83 ? 16.350 0.785 5.620 1.00 90.44 83 HIS A C 1
ATOM 662 O O . HIS A 1 83 ? 15.418 0.481 6.366 1.00 90.44 83 HIS A O 1
ATOM 668 N N . ARG A 1 84 ? 17.510 0.112 5.626 1.00 86.75 84 ARG A N 1
ATOM 669 C CA . ARG A 1 84 ? 17.764 -1.049 6.491 1.00 86.75 84 ARG A CA 1
ATOM 670 C C . ARG A 1 84 ? 17.586 -0.708 7.972 1.00 86.75 84 ARG A C 1
ATOM 672 O O . ARG A 1 84 ? 16.928 -1.467 8.683 1.00 86.75 84 ARG A O 1
ATOM 679 N N . HIS A 1 85 ? 18.121 0.421 8.434 1.00 89.69 85 HIS A N 1
ATOM 680 C CA . HIS A 1 85 ? 17.974 0.865 9.821 1.00 89.69 85 HIS A CA 1
ATOM 681 C C . HIS A 1 85 ? 16.513 1.146 10.188 1.00 89.69 85 HIS A C 1
ATOM 683 O O . HIS A 1 85 ? 16.023 0.596 11.175 1.00 89.69 85 HIS A O 1
ATOM 689 N N . MET A 1 86 ? 15.792 1.922 9.371 1.00 88.69 86 MET A N 1
ATOM 690 C CA . MET A 1 86 ? 14.361 2.178 9.591 1.00 88.69 86 MET A CA 1
ATOM 691 C C . MET A 1 86 ? 13.551 0.878 9.615 1.00 88.69 86 MET A C 1
ATOM 693 O O . MET A 1 86 ? 12.734 0.669 10.511 1.00 88.69 86 MET A O 1
ATOM 697 N N . ARG A 1 87 ? 13.825 -0.043 8.684 1.00 89.75 87 ARG A N 1
ATOM 698 C CA . ARG A 1 87 ? 13.168 -1.353 8.625 1.00 89.75 87 ARG A CA 1
ATOM 699 C C . ARG A 1 87 ? 13.397 -2.172 9.893 1.00 89.75 87 ARG A C 1
ATOM 701 O O . ARG A 1 87 ? 12.451 -2.771 10.397 1.00 89.75 87 ARG A O 1
ATOM 708 N N . ILE A 1 88 ? 14.622 -2.201 10.420 1.00 90.50 88 ILE A N 1
ATOM 709 C CA . ILE A 1 88 ? 14.938 -2.915 11.667 1.00 90.50 88 ILE A CA 1
ATOM 710 C C . ILE A 1 88 ? 14.159 -2.318 12.844 1.00 90.50 88 ILE A C 1
ATOM 712 O O . ILE A 1 88 ? 13.574 -3.070 13.621 1.00 90.50 88 ILE A O 1
ATOM 716 N N . ILE A 1 89 ? 14.095 -0.987 12.954 1.00 88.12 89 ILE A N 1
ATOM 717 C CA . ILE A 1 89 ? 13.312 -0.310 14.000 1.00 88.12 89 ILE A CA 1
ATOM 718 C C . ILE A 1 89 ? 11.837 -0.729 13.917 1.00 88.12 89 ILE A C 1
ATOM 720 O O . ILE A 1 89 ? 11.260 -1.147 14.924 1.00 88.12 89 ILE A O 1
ATOM 724 N N . SER A 1 90 ? 11.242 -0.699 12.720 1.00 86.75 90 SER A N 1
ATOM 725 C CA . SER A 1 90 ? 9.849 -1.114 12.513 1.00 86.75 90 SER A CA 1
ATOM 726 C C . SER A 1 90 ? 9.612 -2.594 12.836 1.00 86.75 90 SER A C 1
ATOM 728 O O . SER A 1 90 ? 8.622 -2.926 13.486 1.00 86.75 90 SER A O 1
ATOM 730 N N . LEU A 1 91 ? 10.522 -3.491 12.442 1.00 86.69 91 LEU A N 1
ATOM 731 C CA . LEU A 1 91 ? 10.419 -4.924 12.749 1.00 86.69 91 LEU A CA 1
ATOM 732 C C . LEU A 1 91 ? 10.563 -5.214 14.247 1.00 86.69 91 LEU A C 1
ATOM 734 O O . LEU A 1 91 ? 9.871 -6.084 14.768 1.00 86.69 91 LEU A O 1
ATOM 738 N N . ASN A 1 92 ? 11.419 -4.475 14.954 1.00 85.75 92 ASN A N 1
ATOM 739 C CA . ASN A 1 92 ? 11.566 -4.607 16.402 1.00 85.75 92 ASN A CA 1
ATOM 740 C C . ASN A 1 92 ? 10.307 -4.132 17.139 1.00 85.75 92 ASN A C 1
ATOM 742 O O . ASN A 1 92 ? 9.864 -4.775 18.098 1.00 85.75 92 ASN A O 1
ATOM 746 N N . PHE A 1 93 ? 9.698 -3.040 16.664 1.00 79.75 93 PHE A N 1
ATOM 747 C CA . PHE A 1 93 ? 8.417 -2.557 17.176 1.00 79.75 93 PHE A CA 1
ATOM 748 C C . PHE A 1 93 ? 7.307 -3.604 16.995 1.00 79.75 93 PHE A C 1
ATOM 750 O O . PHE A 1 93 ? 6.583 -3.898 17.947 1.00 79.75 93 PHE A O 1
ATOM 757 N N . LEU A 1 94 ? 7.251 -4.228 15.815 1.00 78.88 94 LEU A N 1
ATOM 758 C CA . LEU A 1 94 ? 6.321 -5.303 15.451 1.00 78.88 94 LEU A CA 1
ATOM 759 C C . LEU A 1 94 ? 6.865 -6.707 15.766 1.00 78.88 94 LEU A C 1
ATOM 761 O O . LEU A 1 94 ? 6.484 -7.685 15.125 1.00 78.88 94 LEU A O 1
ATOM 765 N N . SER A 1 95 ? 7.779 -6.834 16.727 1.00 80.94 95 SER A N 1
ATOM 766 C CA . SER A 1 95 ? 8.388 -8.129 17.033 1.00 80.94 95 SER A CA 1
ATOM 767 C C . SER A 1 95 ? 7.345 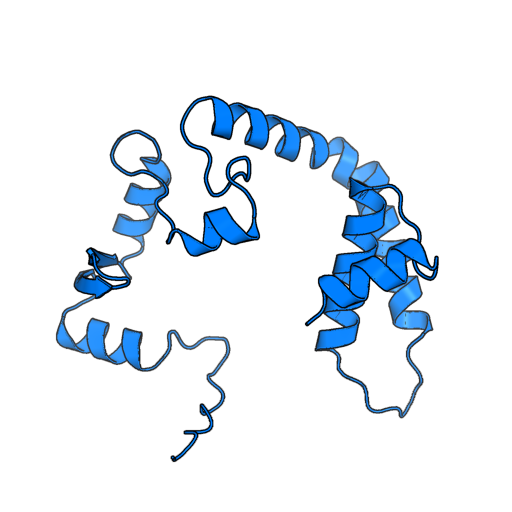-9.127 17.536 1.00 80.94 95 SER A C 1
ATOM 769 O O . SER A 1 95 ? 6.400 -8.767 18.236 1.00 80.94 95 SER A O 1
ATOM 771 N N . HIS A 1 96 ? 7.541 -10.412 17.228 1.00 74.25 96 HIS A N 1
ATOM 772 C CA . HIS A 1 96 ? 6.612 -11.488 17.595 1.00 74.25 96 HIS A CA 1
ATOM 773 C C . HIS A 1 96 ? 6.260 -11.500 19.096 1.00 74.25 96 HIS A C 1
ATOM 775 O O . HIS A 1 96 ? 5.109 -11.728 19.465 1.00 74.25 96 HIS A O 1
ATOM 781 N N . ALA A 1 97 ? 7.231 -11.197 19.963 1.00 72.38 97 ALA A N 1
ATOM 782 C CA . ALA A 1 97 ? 7.006 -11.081 21.401 1.00 72.38 97 ALA A CA 1
ATOM 783 C C . ALA A 1 97 ? 6.017 -9.951 21.742 1.00 72.38 97 ALA A C 1
ATOM 785 O O . ALA A 1 97 ? 5.035 -10.195 22.437 1.00 72.38 97 ALA A O 1
ATOM 786 N N . ARG A 1 98 ? 6.224 -8.743 21.197 1.00 73.12 98 ARG A N 1
ATOM 787 C CA . ARG A 1 98 ? 5.325 -7.592 21.395 1.00 73.12 98 ARG A CA 1
ATOM 788 C C . ARG A 1 98 ? 3.958 -7.795 20.752 1.00 73.12 98 ARG A C 1
ATOM 790 O O . ARG A 1 98 ? 2.950 -7.408 21.343 1.00 73.12 98 ARG A O 1
ATOM 797 N N . LEU A 1 99 ? 3.926 -8.424 19.575 1.00 76.06 99 LEU A N 1
ATOM 798 C CA . LEU A 1 99 ? 2.691 -8.789 18.888 1.00 76.06 99 LEU A CA 1
ATOM 799 C C . LEU A 1 99 ? 1.808 -9.645 19.793 1.00 76.06 99 LEU A C 1
ATOM 801 O O . LEU A 1 99 ? 0.648 -9.309 20.022 1.00 76.06 99 LEU A O 1
ATOM 805 N N . ARG A 1 100 ? 2.381 -10.713 20.358 1.00 74.25 100 ARG A N 1
ATOM 806 C CA . ARG A 1 100 ? 1.625 -11.703 21.123 1.00 74.25 100 ARG A CA 1
ATOM 807 C C . ARG A 1 100 ? 1.149 -11.197 22.485 1.00 74.25 100 ARG A C 1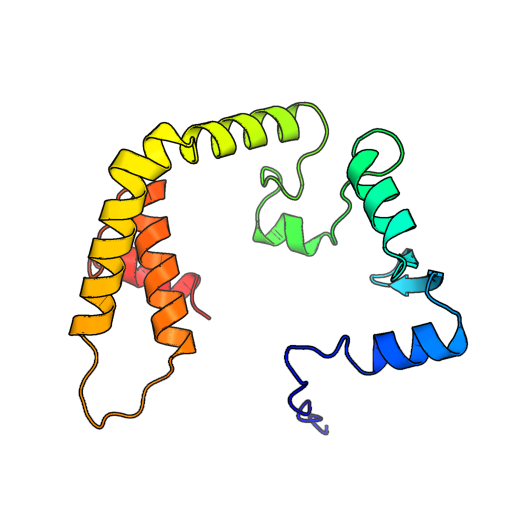
ATOM 809 O O . ARG A 1 100 ? 0.066 -11.585 22.907 1.00 74.25 100 ARG A O 1
ATOM 816 N N . THR A 1 101 ? 1.933 -10.374 23.180 1.00 75.56 101 THR A N 1
ATOM 817 C CA . THR A 1 101 ? 1.613 -9.973 24.564 1.00 75.56 101 THR A CA 1
ATOM 818 C C . THR A 1 101 ? 0.887 -8.636 24.678 1.00 75.56 101 THR A C 1
ATOM 820 O O . THR A 1 101 ? 0.066 -8.476 25.579 1.00 75.56 101 THR A O 1
ATOM 823 N N . HIS A 1 102 ? 1.163 -7.679 23.787 1.00 75.00 102 HIS A N 1
ATOM 824 C CA . HIS A 1 102 ? 0.621 -6.322 23.890 1.00 75.00 102 HIS A CA 1
ATOM 825 C C . HIS A 1 102 ? -0.291 -5.968 22.718 1.00 75.00 102 HIS A C 1
ATOM 827 O O . HIS A 1 102 ? -1.419 -5.543 22.949 1.00 75.00 102 HIS A O 1
ATOM 833 N N . LEU A 1 103 ? 0.156 -6.176 21.474 1.00 78.19 103 LEU A N 1
ATOM 834 C CA . LEU A 1 103 ? -0.601 -5.710 20.306 1.00 78.19 103 LEU A CA 1
ATOM 835 C C . LEU A 1 103 ? -1.917 -6.476 20.133 1.00 78.19 103 LEU A C 1
ATOM 837 O O . LEU A 1 103 ? -2.933 -5.846 19.879 1.00 78.19 103 LEU A O 1
ATOM 841 N N . LEU A 1 104 ? -1.941 -7.799 20.330 1.00 84.38 104 LEU A N 1
ATOM 842 C CA . LEU A 1 104 ? -3.181 -8.580 20.193 1.00 84.38 104 LEU A CA 1
ATOM 843 C C . LEU A 1 104 ? -4.288 -8.118 21.149 1.00 84.38 104 LEU A C 1
ATOM 845 O O . LEU A 1 104 ? -5.429 -7.950 20.728 1.00 84.38 104 LEU A O 1
ATOM 849 N N . ARG A 1 105 ? -3.948 -7.872 22.418 1.00 84.94 105 ARG A N 1
ATOM 850 C CA . ARG A 1 105 ? -4.924 -7.409 23.411 1.00 84.94 105 ARG A CA 1
ATOM 851 C C . ARG A 1 105 ? -5.427 -6.002 23.090 1.00 84.94 105 ARG A C 1
ATOM 853 O O . ARG A 1 105 ? -6.609 -5.720 23.236 1.00 84.94 105 ARG A O 1
ATOM 860 N N . GLU A 1 106 ? -4.542 -5.120 22.633 1.00 82.19 106 GLU A N 1
ATOM 861 C CA . GLU A 1 106 ? -4.920 -3.769 22.208 1.00 82.19 106 GLU A CA 1
ATOM 862 C C . GLU A 1 106 ? -5.809 -3.792 20.958 1.00 82.19 106 GLU A C 1
ATOM 864 O O . GLU A 1 106 ? -6.810 -3.079 20.913 1.00 82.19 106 GLU A O 1
ATOM 869 N N . VAL A 1 107 ? -5.504 -4.656 19.985 1.00 88.12 107 VAL A N 1
ATOM 870 C CA . VAL A 1 107 ? -6.339 -4.900 18.800 1.00 88.12 107 VAL A CA 1
ATOM 871 C C . VAL A 1 107 ? -7.736 -5.355 19.212 1.00 88.12 107 VAL A C 1
ATOM 873 O O . VAL A 1 107 ? -8.720 -4.790 18.734 1.00 88.12 107 VAL A O 1
ATOM 876 N N . GLU A 1 108 ? -7.841 -6.333 20.113 1.00 89.88 108 GLU A N 1
ATOM 877 C CA . GLU A 1 108 ? -9.127 -6.824 20.616 1.00 8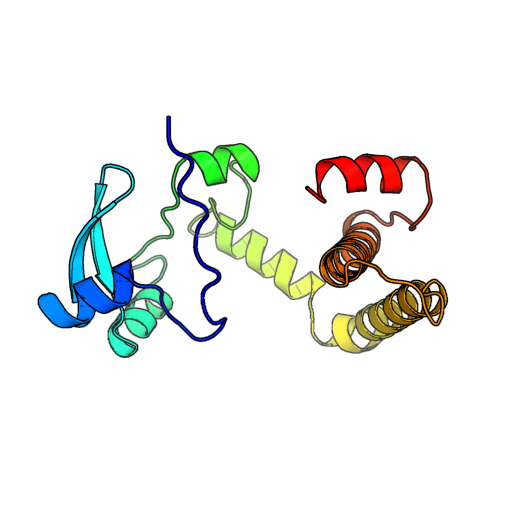9.88 108 GLU A CA 1
ATOM 878 C C . GLU A 1 108 ? -9.908 -5.715 21.332 1.00 89.88 108 GLU A C 1
ATOM 880 O O . GLU A 1 108 ? -11.066 -5.464 20.997 1.00 89.88 108 GLU A O 1
ATOM 885 N N . ASN A 1 109 ? -9.260 -4.984 22.244 1.00 87.62 109 ASN A N 1
ATOM 886 C CA . ASN A 1 109 ? -9.878 -3.873 22.965 1.00 87.62 109 ASN A CA 1
ATOM 887 C C . ASN A 1 109 ? -10.428 -2.807 22.006 1.00 87.62 109 ASN A C 1
ATOM 889 O O . ASN A 1 109 ? -11.588 -2.411 22.127 1.00 87.62 109 ASN A O 1
ATOM 893 N N . HIS A 1 110 ? -9.634 -2.374 21.021 1.00 84.56 110 HIS A N 1
ATOM 894 C CA . HIS A 1 110 ? -10.062 -1.381 20.031 1.00 84.56 110 HIS A CA 1
ATOM 895 C C . HIS A 1 110 ? -11.172 -1.912 19.120 1.00 84.56 110 HIS A C 1
ATOM 897 O O . HIS A 1 110 ? -12.095 -1.170 18.786 1.00 84.56 110 HIS A O 1
ATOM 903 N N . THR A 1 111 ? -11.122 -3.196 18.760 1.00 88.69 111 THR A N 1
ATOM 904 C CA . THR A 1 111 ? -12.171 -3.842 17.961 1.00 88.69 111 THR A CA 1
ATOM 905 C C . THR A 1 111 ? -13.492 -3.830 18.723 1.00 88.69 111 THR A C 1
ATOM 907 O O . THR A 1 111 ? -14.504 -3.362 18.206 1.00 88.69 111 THR A O 1
ATOM 910 N N . LEU A 1 112 ? -13.482 -4.266 19.986 1.00 90.00 112 LEU A N 1
ATOM 911 C CA . LEU A 1 112 ? -14.671 -4.274 20.837 1.00 90.00 112 LEU A CA 1
ATOM 912 C C . LEU A 1 112 ? -15.214 -2.863 21.085 1.00 90.00 112 LEU A C 1
ATOM 914 O O . LEU A 1 112 ? -16.428 -2.685 21.110 1.00 90.00 112 LEU A O 1
ATOM 918 N N . LEU A 1 113 ? -14.347 -1.859 21.249 1.00 85.75 113 LEU A N 1
ATOM 919 C CA . LEU A 1 113 ? -14.766 -0.461 21.398 1.00 85.75 113 LEU A CA 1
ATOM 920 C C . LEU A 1 113 ? -15.522 0.051 20.166 1.00 85.75 113 LEU A C 1
ATOM 922 O O . LEU A 1 113 ? -16.543 0.719 20.315 1.00 85.75 113 LEU A O 1
ATOM 926 N N . VAL A 1 114 ? -15.043 -0.274 18.963 1.00 85.75 114 VAL A N 1
ATOM 927 C CA . VAL A 1 114 ? -15.695 0.127 17.710 1.00 85.75 114 VAL A CA 1
ATOM 928 C C . VAL A 1 114 ? -17.022 -0.609 17.535 1.00 85.75 114 VAL A C 1
ATOM 930 O O . VAL A 1 114 ? -18.050 0.037 17.349 1.00 85.75 114 VAL A O 1
ATOM 933 N N . LEU A 1 115 ? -17.026 -1.935 17.693 1.00 88.38 115 LEU A N 1
ATOM 934 C CA . LEU A 1 115 ? -18.227 -2.756 17.515 1.00 88.38 115 LEU A CA 1
ATOM 935 C C . LEU A 1 115 ? -19.340 -2.412 18.517 1.00 88.38 115 LEU A C 1
ATOM 937 O O . LEU A 1 115 ? -20.507 -2.387 18.144 1.00 88.38 115 LEU A O 1
ATOM 941 N N . LYS A 1 116 ? -19.003 -2.092 19.775 1.00 89.81 116 LYS A N 1
ATOM 942 C CA . LYS A 1 116 ? -19.993 -1.682 20.792 1.00 89.81 116 LYS A CA 1
ATOM 943 C C . LYS A 1 116 ? -20.694 -0.363 20.466 1.00 89.81 116 LYS A C 1
ATOM 945 O O . LYS A 1 116 ? -21.772 -0.111 20.994 1.00 89.81 116 LYS A O 1
ATOM 950 N N . ALA A 1 117 ? -20.083 0.492 19.647 1.00 86.75 117 ALA A N 1
ATOM 951 C CA . ALA A 1 117 ? -20.682 1.759 19.239 1.00 86.75 117 ALA A CA 1
ATOM 952 C C . ALA A 1 117 ? -21.683 1.596 18.083 1.00 86.75 117 ALA A C 1
ATOM 954 O O . ALA A 1 117 ? -22.408 2.544 17.767 1.00 86.75 117 ALA A O 1
ATOM 955 N N . TRP A 1 118 ? -21.722 0.424 17.442 1.00 91.12 118 TRP A N 1
ATOM 956 C CA . TRP A 1 118 ? -22.631 0.162 16.334 1.00 91.12 118 TRP A CA 1
ATOM 957 C C . TRP A 1 118 ? -24.060 0.035 16.848 1.00 91.12 118 TRP A C 1
ATOM 959 O O . TRP A 1 118 ? -24.341 -0.681 17.808 1.00 91.12 118 TRP A O 1
ATOM 969 N N . LYS A 1 119 ? -24.981 0.747 16.197 1.00 90.00 119 LYS A N 1
ATOM 970 C CA . LYS A 1 119 ? -26.405 0.676 16.517 1.00 90.00 119 LYS A CA 1
ATOM 971 C C . LYS A 1 119 ? -27.069 -0.358 15.622 1.00 90.00 119 LYS A C 1
ATOM 973 O O . LYS A 1 119 ? -26.931 -0.300 14.397 1.00 90.00 119 LYS A O 1
ATOM 978 N N . GLU A 1 120 ? -27.822 -1.266 16.229 1.00 91.25 120 GLU A N 1
ATOM 979 C CA . GLU A 1 120 ? -28.671 -2.190 15.483 1.00 91.25 120 GLU A CA 1
ATOM 980 C C . GLU A 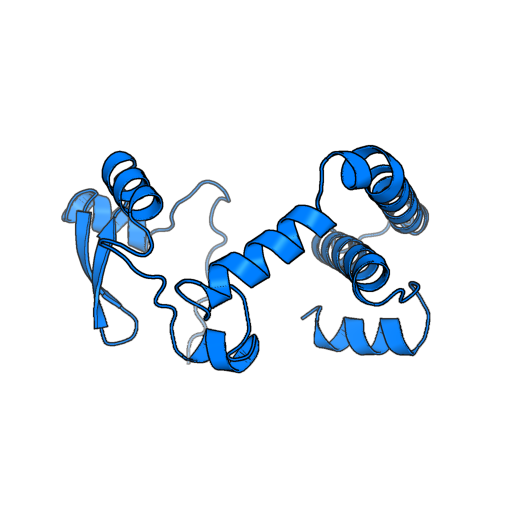1 120 ? -29.654 -1.420 14.592 1.00 91.25 120 GLU A C 1
ATOM 982 O O . GLU A 1 120 ? -30.119 -0.334 14.946 1.00 91.25 120 GLU A O 1
ATOM 987 N N . ASN A 1 121 ? -29.958 -1.982 13.420 1.00 89.62 121 ASN A N 1
ATOM 988 C CA . ASN A 1 121 ? -30.881 -1.403 12.438 1.00 89.62 121 ASN A CA 1
ATOM 989 C C . ASN A 1 121 ? -30.509 0.012 11.957 1.00 89.62 121 ASN A C 1
ATOM 991 O O . ASN A 1 121 ? -31.371 0.761 11.497 1.00 89.62 121 ASN A O 1
ATOM 995 N N . SER A 1 122 ? -29.227 0.382 12.034 1.00 91.81 122 SER A N 1
ATOM 996 C CA . SER A 1 122 ? -28.712 1.626 11.462 1.00 91.81 122 SER A CA 1
ATOM 997 C C . SER A 1 122 ? -27.881 1.355 10.211 1.00 91.81 122 SER A C 1
ATOM 999 O O . SER A 1 122 ? -27.132 0.382 10.139 1.00 91.81 122 SER A O 1
ATOM 1001 N N . VAL A 1 123 ? -28.016 2.226 9.210 1.00 92.81 123 VAL A N 1
ATOM 1002 C CA . VAL A 1 123 ? -27.153 2.215 8.026 1.00 92.81 123 VAL A CA 1
ATOM 1003 C C . VAL A 1 123 ? -25.934 3.078 8.324 1.00 92.81 123 VAL A C 1
ATOM 1005 O O . VAL A 1 123 ? -26.071 4.253 8.661 1.00 92.81 123 VAL A O 1
ATOM 1008 N N . PHE A 1 124 ? -24.746 2.500 8.188 1.00 91.00 124 PHE A N 1
ATOM 1009 C CA . PHE A 1 124 ? -23.470 3.188 8.363 1.00 91.00 124 PHE A CA 1
ATOM 1010 C C . PHE A 1 124 ? -22.446 2.691 7.336 1.00 91.00 124 PHE A C 1
ATOM 1012 O O . PHE A 1 124 ? -22.630 1.656 6.692 1.00 91.00 124 PHE A O 1
ATOM 1019 N N . SER A 1 125 ? -21.356 3.438 7.173 1.00 90.38 125 SER A N 1
ATOM 1020 C CA . SER A 1 125 ? -20.252 3.072 6.286 1.00 90.38 125 SER A CA 1
ATOM 1021 C C . SER A 1 125 ? -19.282 2.133 7.003 1.00 90.38 125 SER A C 1
ATOM 1023 O O . SER A 1 125 ? -18.531 2.547 7.886 1.00 90.38 125 SER A O 1
ATOM 1025 N N . ALA A 1 126 ? -19.254 0.860 6.600 1.00 90.25 126 ALA A N 1
ATOM 1026 C CA . ALA A 1 126 ? -18.272 -0.099 7.113 1.00 90.25 126 ALA A CA 1
ATOM 1027 C C . ALA A 1 126 ? -16.826 0.318 6.782 1.00 90.25 126 ALA A C 1
ATOM 1029 O O . ALA A 1 126 ? -15.904 0.016 7.538 1.00 90.25 126 ALA A O 1
ATOM 1030 N N . GLN A 1 127 ? -16.630 1.041 5.673 1.00 90.25 127 GLN A N 1
ATOM 1031 C CA . GLN A 1 127 ? -15.331 1.597 5.304 1.00 90.25 127 GLN A CA 1
ATOM 1032 C C . GLN A 1 127 ? -14.861 2.634 6.330 1.00 90.25 127 GLN A C 1
ATOM 1034 O O . GLN A 1 127 ? -13.700 2.595 6.739 1.00 90.25 127 GLN A O 1
ATOM 1039 N N . ASP A 1 128 ? -15.748 3.526 6.772 1.00 89.00 128 ASP A N 1
ATOM 1040 C CA . ASP A 1 128 ? -15.393 4.577 7.731 1.00 89.00 128 ASP A CA 1
ATOM 1041 C C . ASP A 1 128 ? -15.118 3.990 9.115 1.00 89.00 128 ASP A C 1
ATOM 1043 O O . ASP A 1 128 ? -14.144 4.369 9.765 1.00 89.00 128 ASP A O 1
ATOM 1047 N N . GLU A 1 129 ? -15.904 2.995 9.534 1.00 89.94 129 GLU A N 1
ATOM 1048 C CA . GLU A 1 129 ? -15.661 2.268 10.784 1.00 89.94 129 GLU A CA 1
ATOM 1049 C C . GLU A 1 129 ? -14.329 1.499 10.750 1.00 89.94 129 GLU A C 1
ATOM 1051 O O . GLU A 1 129 ? -13.572 1.531 11.723 1.00 89.94 129 GLU A O 1
ATOM 1056 N N . ALA A 1 130 ? -13.973 0.886 9.613 1.00 90.25 130 ALA A N 1
ATOM 1057 C CA . ALA A 1 130 ? -12.678 0.231 9.439 1.00 90.25 130 ALA A CA 1
ATOM 1058 C C . ALA A 1 130 ? -11.504 1.229 9.464 1.00 90.25 130 ALA A C 1
ATOM 1060 O O . ALA A 1 130 ? -10.497 0.967 10.125 1.00 90.25 130 ALA A O 1
ATOM 1061 N N . LYS A 1 131 ? -11.628 2.386 8.793 1.00 89.31 131 LYS A N 1
ATOM 1062 C CA . LYS A 1 131 ? -10.619 3.463 8.837 1.00 89.31 131 LYS A CA 1
ATOM 1063 C C . LYS A 1 131 ? -10.459 4.021 10.255 1.00 89.31 131 LYS A C 1
ATOM 1065 O O . LYS A 1 131 ? -9.341 4.223 10.718 1.00 89.31 131 LYS A O 1
ATOM 1070 N N . LYS A 1 132 ? -11.568 4.237 10.969 1.00 87.38 132 LYS A N 1
ATOM 1071 C CA . LYS A 1 132 ? -11.574 4.707 12.362 1.00 87.38 132 LYS A CA 1
ATOM 1072 C C . LYS A 1 132 ? -10.877 3.715 13.287 1.00 87.38 132 LYS A C 1
ATOM 1074 O O . LYS A 1 132 ? -10.057 4.125 14.106 1.00 87.38 132 LYS A O 1
ATOM 1079 N N . PHE A 1 133 ? -11.181 2.426 13.147 1.00 89.31 133 PHE A N 1
ATOM 1080 C CA . PHE A 1 133 ? -10.530 1.363 13.908 1.00 89.31 133 PHE A CA 1
ATOM 1081 C C . PHE A 1 133 ? -9.009 1.363 13.699 1.00 89.31 133 PHE A C 1
ATOM 1083 O O . PHE A 1 133 ? -8.258 1.447 1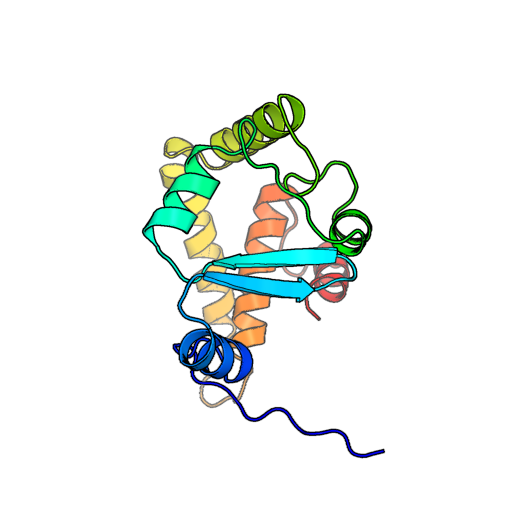4.673 1.00 89.31 133 PHE A O 1
ATOM 1090 N N . THR A 1 134 ? -8.550 1.313 12.443 1.00 89.69 134 THR A N 1
ATOM 1091 C CA . THR A 1 134 ? -7.114 1.237 12.138 1.00 89.69 134 THR A CA 1
ATOM 1092 C C . THR A 1 134 ? -6.373 2.511 12.531 1.00 89.69 134 THR A C 1
ATOM 1094 O O . THR A 1 134 ? -5.286 2.417 13.098 1.00 89.69 134 THR A O 1
ATOM 1097 N N . PHE A 1 135 ? -6.964 3.691 12.320 1.00 90.00 135 PHE A N 1
ATOM 1098 C CA . PHE A 1 135 ? -6.376 4.958 12.756 1.00 90.00 135 PHE A CA 1
ATOM 1099 C C . PHE A 1 135 ? -6.178 5.001 14.274 1.00 90.00 135 PHE A C 1
ATOM 1101 O O . PHE A 1 135 ? -5.071 5.265 14.734 1.00 90.00 135 PHE A O 1
ATOM 1108 N N . ASN A 1 136 ? -7.224 4.701 15.051 1.00 88.06 136 ASN A N 1
ATOM 1109 C CA . ASN A 1 136 ? -7.170 4.741 16.513 1.00 88.06 136 ASN A CA 1
ATOM 1110 C C . ASN A 1 136 ? -6.099 3.795 17.067 1.00 88.06 136 ASN A C 1
ATOM 1112 O O . ASN A 1 136 ? -5.303 4.187 17.918 1.00 88.06 136 ASN A O 1
ATOM 1116 N N . LEU A 1 137 ? -6.044 2.572 16.532 1.00 87.62 137 LEU A N 1
ATOM 1117 C CA . LEU A 1 137 ? -5.041 1.583 16.906 1.00 87.62 137 LEU A CA 1
ATOM 1118 C C . LEU A 1 137 ? -3.615 2.103 16.642 1.00 87.62 137 LEU A C 1
ATOM 1120 O O . LEU A 1 137 ? -2.743 2.013 17.507 1.00 87.62 137 LEU A O 1
ATOM 1124 N N . MET A 1 138 ? -3.374 2.687 15.465 1.00 87.44 138 MET A N 1
ATOM 1125 C CA . MET A 1 138 ? -2.059 3.224 15.102 1.00 87.44 138 MET A CA 1
ATOM 1126 C C . MET A 1 138 ? -1.689 4.469 15.917 1.00 87.44 138 MET A C 1
ATOM 1128 O O . MET A 1 138 ? -0.548 4.579 16.365 1.00 87.44 138 MET A O 1
ATOM 1132 N N . ALA A 1 139 ? -2.636 5.377 16.160 1.00 88.44 139 ALA A N 1
ATOM 1133 C CA . ALA A 1 139 ? -2.431 6.575 16.972 1.00 88.44 139 ALA A CA 1
ATOM 1134 C C . ALA A 1 139 ? -2.057 6.212 18.418 1.00 88.44 139 ALA A C 1
ATOM 1136 O O . ALA A 1 139 ? -1.100 6.767 18.970 1.00 88.44 139 ALA A O 1
ATOM 1137 N N . LYS A 1 140 ? -2.725 5.205 18.998 1.00 86.56 140 LYS A N 1
ATOM 1138 C CA . LYS A 1 140 ? -2.380 4.681 20.322 1.00 86.56 140 LYS A CA 1
ATOM 1139 C C . LYS A 1 140 ? -0.990 4.052 20.339 1.00 86.56 140 LYS A C 1
ATOM 1141 O O . LYS A 1 140 ? -0.218 4.292 21.261 1.00 86.56 140 LYS A O 1
ATOM 1146 N N . HIS A 1 141 ? -0.638 3.272 19.322 1.00 83.75 141 HIS A N 1
ATOM 1147 C CA . HIS A 1 141 ? 0.633 2.547 19.303 1.00 83.75 141 HIS A CA 1
ATOM 1148 C C . HIS A 1 141 ? 1.857 3.404 18.978 1.00 83.75 141 HIS A C 1
ATOM 1150 O O . HIS A 1 141 ? 2.930 3.145 19.522 1.00 83.75 141 HIS A O 1
ATOM 1156 N N . ILE A 1 142 ? 1.718 4.399 18.102 1.00 83.69 142 ILE A N 1
ATOM 1157 C CA . ILE A 1 142 ? 2.835 5.254 17.681 1.00 83.69 142 ILE A CA 1
ATOM 1158 C C . ILE A 1 142 ? 2.975 6.467 18.603 1.00 83.69 142 ILE A C 1
ATOM 1160 O O . ILE A 1 142 ? 4.093 6.847 18.942 1.00 83.69 142 ILE A O 1
ATOM 1164 N N . MET A 1 143 ? 1.856 7.080 18.994 1.00 84.81 143 MET A N 1
ATOM 1165 C CA . MET A 1 143 ? 1.837 8.385 19.664 1.00 84.81 143 MET A CA 1
ATOM 1166 C C . MET A 1 143 ? 1.228 8.341 21.071 1.00 84.81 143 MET A C 1
ATOM 1168 O O . MET A 1 143 ? 1.162 9.376 21.726 1.00 84.81 143 MET A O 1
ATOM 1172 N N . SER A 1 144 ? 0.788 7.171 21.550 1.00 87.19 144 SER A N 1
ATOM 1173 C CA . SER A 1 144 ? 0.067 7.018 22.826 1.00 87.19 144 SER A CA 1
ATOM 1174 C C . SER A 1 144 ? -1.219 7.848 22.917 1.00 87.19 144 SER A C 1
ATOM 1176 O O . SER A 1 144 ? -1.671 8.158 24.016 1.00 87.19 144 SER A O 1
ATOM 1178 N N . LEU A 1 145 ? -1.824 8.177 21.772 1.00 88.62 145 LEU A N 1
ATOM 1179 C CA . LEU A 1 145 ? -3.045 8.974 21.689 1.00 88.62 145 LEU A CA 1
ATOM 1180 C C . LEU A 1 145 ? -4.292 8.110 21.891 1.00 88.62 145 LEU A C 1
ATOM 1182 O O . LEU A 1 145 ? -4.459 7.084 21.231 1.00 88.62 145 LEU A O 1
ATOM 1186 N N . ASP A 1 146 ? -5.170 8.536 22.797 1.00 87.75 146 ASP A N 1
ATOM 1187 C CA . ASP A 1 146 ? -6.419 7.837 23.097 1.00 87.75 146 ASP A CA 1
ATOM 1188 C C . ASP A 1 146 ? -7.572 8.279 22.176 1.00 87.75 146 ASP A C 1
ATOM 1190 O O . ASP A 1 146 ? -7.684 9.469 21.852 1.00 87.75 146 ASP A O 1
ATOM 1194 N N . PRO A 1 147 ? -8.458 7.357 21.751 1.00 84.94 147 PRO A N 1
ATOM 1195 C CA . PRO A 1 147 ? -9.639 7.700 20.960 1.00 84.94 147 PRO A CA 1
ATOM 1196 C C . PRO A 1 147 ? -10.569 8.683 21.685 1.00 84.94 147 PRO A C 1
ATOM 1198 O O . PRO A 1 147 ? -10.772 8.573 22.892 1.00 84.94 147 PRO A O 1
ATOM 1201 N N . GLY A 1 148 ? -11.193 9.608 20.947 1.00 83.44 148 GLY A N 1
ATOM 1202 C CA . GLY A 1 148 ? -12.168 10.559 21.504 1.00 83.44 148 GLY A CA 1
ATOM 1203 C C . GLY A 1 148 ? -11.567 11.774 22.222 1.00 83.44 148 GLY A C 1
ATOM 1204 O O . GLY A 1 148 ? -12.308 12.685 22.586 1.00 83.44 148 GLY A O 1
ATOM 1205 N N . VAL A 1 149 ? -10.245 11.822 22.388 1.00 89.25 149 VAL A N 1
ATOM 1206 C CA . VAL A 1 149 ? -9.519 13.006 22.866 1.00 89.25 149 VAL A CA 1
ATOM 1207 C C . VAL A 1 149 ? -9.455 14.053 21.736 1.00 89.25 149 VAL A C 1
ATOM 1209 O O . VAL A 1 149 ? -9.251 13.657 20.582 1.00 89.25 149 VAL A O 1
ATOM 1212 N N . PRO A 1 150 ? -9.638 15.365 22.010 1.00 88.56 150 PRO A N 1
ATOM 1213 C CA . PRO A 1 150 ? -9.726 16.396 20.969 1.00 88.56 150 PRO A CA 1
ATOM 1214 C C . PRO A 1 150 ? -8.568 16.373 19.967 1.00 88.56 150 PRO A C 1
ATOM 1216 O O . PRO A 1 150 ? -8.794 16.466 18.761 1.00 88.56 150 PRO A O 1
ATOM 1219 N N . GLU A 1 151 ? -7.344 16.178 20.453 1.00 86.50 151 GLU A N 1
ATOM 1220 C CA . GLU A 1 151 ? -6.126 16.102 19.652 1.00 86.50 151 GLU A CA 1
ATOM 1221 C C . GLU A 1 151 ? -6.151 14.899 18.694 1.00 86.50 151 GLU A C 1
ATOM 1223 O O . GLU A 1 151 ? -5.874 15.044 17.501 1.00 86.50 151 GLU A O 1
ATOM 1228 N N . THR A 1 152 ? -6.549 13.718 19.181 1.00 87.25 152 THR A N 1
ATOM 1229 C CA . THR A 1 152 ? -6.699 12.504 18.361 1.00 87.25 152 THR A CA 1
ATOM 1230 C C . THR A 1 152 ? -7.782 12.681 17.301 1.00 87.25 152 THR A C 1
ATOM 1232 O O . THR A 1 152 ? -7.605 12.281 16.151 1.00 87.25 152 THR A O 1
ATOM 1235 N N . GLU A 1 153 ? -8.907 13.297 17.667 1.00 87.62 153 GLU A N 1
ATOM 1236 C CA . GLU A 1 153 ? -10.036 13.528 16.764 1.00 87.62 153 GLU A CA 1
ATOM 1237 C C . GLU A 1 153 ? -9.716 14.567 15.686 1.00 87.62 153 GLU A C 1
ATOM 1239 O O . GLU A 1 153 ? -10.154 14.419 14.543 1.00 87.62 153 GLU A O 1
ATOM 1244 N N . GLN A 1 154 ? -8.929 15.593 16.018 1.00 87.44 154 GLN A N 1
ATOM 1245 C CA . GLN A 1 154 ? -8.435 16.559 15.044 1.00 87.44 154 GLN A CA 1
ATOM 1246 C C . GLN A 1 154 ? -7.468 15.896 14.063 1.00 87.44 154 GLN A C 1
ATOM 1248 O O . GLN A 1 154 ? -7.658 16.014 12.855 1.00 87.44 154 GLN A O 1
ATOM 1253 N N . LEU A 1 155 ? -6.496 15.128 14.564 1.00 85.69 155 LEU A N 1
ATOM 1254 C CA . LEU A 1 155 ? -5.553 14.401 13.713 1.00 85.69 155 LEU A CA 1
ATOM 1255 C C . LEU A 1 155 ? -6.271 13.402 12.795 1.00 85.69 155 LEU A C 1
ATOM 1257 O O . LEU A 1 155 ? -5.926 13.267 11.624 1.00 85.69 155 LEU A O 1
ATOM 1261 N N . LYS A 1 156 ? -7.312 12.735 13.299 1.00 86.31 156 LYS A N 1
ATOM 1262 C CA . LYS A 1 156 ? -8.111 11.784 12.522 1.00 86.31 156 LYS A CA 1
ATOM 1263 C C . LYS A 1 156 ? -8.764 12.422 11.298 1.00 86.31 156 LYS A C 1
ATOM 1265 O O . LYS A 1 156 ? -8.814 11.781 10.254 1.00 86.31 156 LYS A O 1
ATOM 1270 N N . LYS A 1 157 ? -9.244 13.666 11.406 1.00 85.38 157 LYS A N 1
ATOM 1271 C CA . LYS A 1 157 ? -9.871 14.387 10.284 1.00 85.38 157 LYS A CA 1
ATOM 1272 C C . LYS A 1 157 ? -8.890 14.676 9.149 1.00 85.38 157 LYS A C 1
ATOM 1274 O O . LYS A 1 157 ? -9.296 14.667 7.997 1.00 85.38 157 LYS A O 1
ATOM 1279 N N . GLU A 1 158 ? -7.617 14.879 9.471 1.00 82.50 158 GLU A N 1
ATOM 1280 C CA . GLU A 1 158 ? -6.564 15.094 8.470 1.00 82.50 158 GLU A CA 1
ATOM 1281 C C . GLU A 1 158 ? -6.152 13.786 7.764 1.00 82.50 158 GLU A C 1
ATOM 1283 O O . GLU A 1 158 ? -5.653 13.812 6.642 1.00 82.50 158 GLU A O 1
ATOM 1288 N N . TYR A 1 159 ? -6.360 12.629 8.408 1.00 73.56 159 TYR A N 1
ATOM 1289 C CA . TYR A 1 159 ? -5.932 11.313 7.906 1.00 73.56 159 TYR A CA 1
ATOM 1290 C C . TYR A 1 159 ? -7.043 10.493 7.237 1.00 73.56 159 TYR A C 1
ATOM 1292 O O . TYR A 1 159 ? -6.770 9.714 6.322 1.00 73.56 159 TYR A O 1
ATOM 1300 N N . ILE A 1 160 ? -8.284 10.615 7.708 1.00 72.88 160 ILE A N 1
ATOM 1301 C CA . ILE A 1 160 ? -9.448 9.900 7.179 1.00 72.88 160 ILE A CA 1
ATOM 1302 C C . ILE A 1 160 ? -10.173 10.843 6.214 1.00 72.88 160 ILE A C 1
ATOM 1304 O O . ILE A 1 160 ? -11.087 11.562 6.609 1.00 72.88 160 ILE A O 1
ATOM 1308 N N . ILE A 1 161 ? -9.729 10.831 4.955 1.00 54.62 161 ILE A N 1
ATOM 1309 C CA . ILE A 1 161 ? -10.421 11.450 3.811 1.00 54.62 161 ILE A CA 1
ATOM 1310 C C . ILE A 1 161 ? -11.431 10.454 3.229 1.00 54.62 161 ILE A C 1
ATOM 1312 O O . ILE A 1 161 ? -11.112 9.233 3.175 1.00 54.62 161 ILE A O 1
#

Organism: Cannabis sativa (NCBI:txid3483)